Protein AF-A0A4R3V8Z1-F1 (afdb_monomer)

Mean predicted aligned error: 4.33 Å

Organism: NCBI:txid1917182

Foldseek 3Di:
DWDWAADPNFTWIWDDDPPALKIWIAGDPPRHTAWIWHWPLVQLPDPHTDTDIDPGDPPRDPVNVVSVGVVSSVVSSVVSVVVVVVVVVVPPD

pLDDT: mean 91.1, std 10.4, range [41.12, 98.0]

Structure (mmCIF, N/CA/C/O backbone):
data_AF-A0A4R3V8Z1-F1
#
_entry.id   AF-A0A4R3V8Z1-F1
#
loop_
_atom_site.group_PDB
_atom_site.id
_atom_site.type_symbol
_atom_site.label_atom_id
_atom_site.label_alt_id
_atom_site.label_comp_id
_atom_site.label_asym_id
_atom_site.label_entity_id
_atom_site.label_seq_id
_atom_site.pdbx_PDB_ins_code
_atom_site.Cartn_x
_atom_site.Cartn_y
_atom_site.Cartn_z
_atom_site.occupancy
_atom_site.B_iso_or_equiv
_atom_site.auth_seq_id
_atom_site.auth_comp_id
_atom_site.auth_asym_id
_atom_site.auth_atom_id
_atom_site.pdbx_PDB_model_num
ATOM 1 N N . MET A 1 1 ? 5.242 -10.861 -0.944 1.00 87.38 1 MET A N 1
ATOM 2 C CA . MET A 1 1 ? 6.177 -10.065 -0.125 1.00 87.38 1 MET A CA 1
ATOM 3 C C . MET A 1 1 ? 5.360 -9.309 0.901 1.00 87.38 1 MET A C 1
ATOM 5 O O . MET A 1 1 ? 4.250 -8.900 0.567 1.00 87.38 1 MET A O 1
ATOM 9 N N . THR A 1 2 ? 5.908 -9.150 2.102 1.00 93.38 2 THR A N 1
ATOM 10 C CA . THR A 1 2 ? 5.251 -8.467 3.222 1.00 93.38 2 THR A CA 1
ATOM 11 C C . THR A 1 2 ? 6.008 -7.183 3.552 1.00 93.38 2 THR A C 1
ATOM 13 O O . THR A 1 2 ? 7.236 -7.152 3.474 1.00 93.38 2 THR A O 1
ATOM 16 N N . TYR A 1 3 ? 5.272 -6.129 3.887 1.00 95.88 3 TYR A N 1
ATOM 17 C CA . TYR A 1 3 ? 5.751 -4.776 4.148 1.00 95.88 3 TYR A CA 1
ATOM 18 C C . TYR A 1 3 ? 5.174 -4.281 5.469 1.00 95.88 3 TYR A C 1
ATOM 20 O O . TYR A 1 3 ? 4.085 -4.690 5.865 1.00 95.88 3 TYR A O 1
ATOM 28 N N . GLN A 1 4 ? 5.896 -3.387 6.135 1.00 96.69 4 GLN A N 1
ATOM 29 C CA . GLN A 1 4 ? 5.445 -2.732 7.357 1.00 96.69 4 GLN A CA 1
ATOM 30 C C . GLN A 1 4 ? 5.322 -1.234 7.100 1.00 96.69 4 GLN A C 1
ATOM 32 O O . GLN A 1 4 ? 6.280 -0.606 6.647 1.00 96.69 4 GLN A O 1
ATOM 37 N N . PHE A 1 5 ? 4.153 -0.674 7.393 1.00 96.25 5 PHE A N 1
ATOM 38 C CA . PHE A 1 5 ? 3.872 0.753 7.278 1.00 96.25 5 PHE A CA 1
ATOM 39 C C . PHE A 1 5 ? 3.635 1.326 8.670 1.00 96.25 5 PHE A C 1
ATOM 41 O O . PHE A 1 5 ? 2.780 0.832 9.400 1.00 96.25 5 PHE A O 1
ATOM 48 N N . HIS A 1 6 ? 4.398 2.347 9.046 1.00 94.44 6 HIS A N 1
ATOM 49 C CA . HIS A 1 6 ? 4.335 2.929 10.387 1.00 94.44 6 HIS A CA 1
ATOM 50 C C . HIS A 1 6 ? 3.454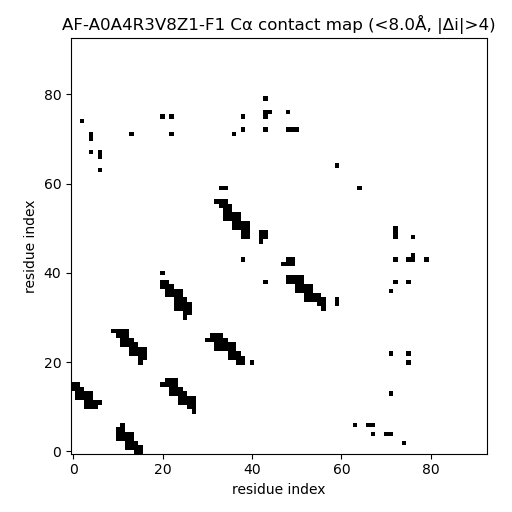 4.176 10.348 1.00 94.44 6 HIS A C 1
ATOM 52 O O . HIS A 1 6 ? 3.796 5.134 9.655 1.00 94.44 6 HIS A O 1
ATOM 58 N N . ILE A 1 7 ? 2.328 4.152 11.061 1.00 91.31 7 ILE A N 1
ATOM 59 C CA . ILE A 1 7 ? 1.314 5.215 11.070 1.00 91.31 7 ILE A CA 1
ATOM 60 C C . ILE A 1 7 ? 0.934 5.494 12.521 1.00 91.31 7 ILE A C 1
ATOM 62 O O . ILE A 1 7 ? 0.462 4.590 13.201 1.00 91.31 7 ILE A O 1
ATOM 66 N N . ASP A 1 8 ? 1.175 6.713 13.005 1.00 87.94 8 ASP A N 1
ATOM 67 C CA . ASP A 1 8 ? 0.777 7.173 14.348 1.00 87.94 8 ASP A CA 1
ATOM 68 C C . ASP A 1 8 ? 1.154 6.224 15.506 1.00 87.94 8 ASP A C 1
ATOM 70 O O . ASP A 1 8 ? 0.436 6.078 16.493 1.00 87.94 8 ASP A O 1
ATOM 74 N N . GLY A 1 9 ? 2.309 5.560 15.394 1.00 87.81 9 GLY A N 1
ATOM 75 C CA . GLY A 1 9 ? 2.797 4.598 16.391 1.00 87.81 9 GLY A CA 1
ATOM 76 C C . GLY A 1 9 ? 2.244 3.173 16.245 1.00 87.81 9 GLY A C 1
ATOM 77 O O . GLY A 1 9 ? 2.628 2.294 17.015 1.00 87.81 9 GLY A O 1
ATOM 78 N N . GLU A 1 10 ? 1.401 2.912 15.245 1.00 91.19 10 GLU A N 1
ATOM 79 C CA . GLU A 1 10 ? 0.947 1.577 14.855 1.00 91.19 10 GLU A CA 1
ATOM 8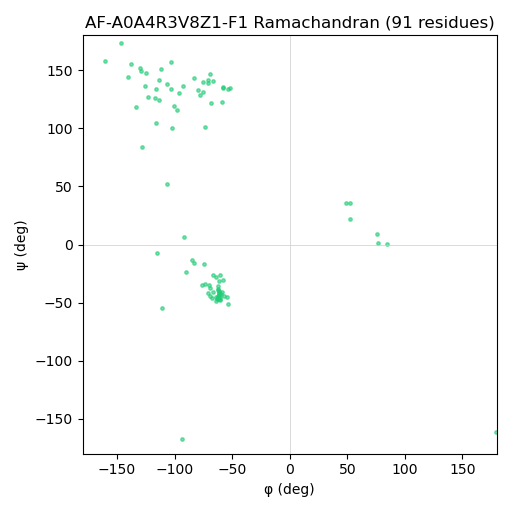0 C C . GLU A 1 10 ? 1.654 1.068 13.588 1.00 91.19 10 GLU A C 1
ATOM 82 O O . GLU A 1 10 ? 2.178 1.842 12.785 1.00 91.19 10 GLU A O 1
ATOM 87 N N . ILE A 1 11 ? 1.685 -0.259 13.410 1.00 94.62 11 ILE A N 1
ATOM 88 C CA . ILE A 1 11 ? 2.356 -0.925 12.282 1.00 94.62 11 ILE A CA 1
ATOM 89 C C . ILE A 1 11 ? 1.324 -1.650 11.423 1.00 94.62 11 ILE A C 1
ATOM 91 O O . ILE A 1 11 ? 0.864 -2.726 11.775 1.00 94.62 11 ILE A O 1
ATOM 95 N N . TYR A 1 12 ? 0.987 -1.115 10.262 1.00 96.25 12 TYR A N 1
ATOM 96 C CA . TYR A 1 12 ? 0.123 -1.797 9.304 1.00 96.25 12 TYR A CA 1
ATOM 97 C C . TYR A 1 12 ? 0.923 -2.781 8.456 1.00 96.25 12 TYR A C 1
ATOM 99 O O . TYR A 1 12 ? 2.064 -2.510 8.074 1.00 96.25 12 TYR A O 1
ATOM 107 N N . ILE A 1 13 ? 0.313 -3.923 8.142 1.00 97.56 13 ILE A N 1
ATOM 108 C CA . ILE A 1 13 ? 0.958 -4.973 7.354 1.00 97.56 13 ILE A CA 1
ATOM 109 C C . ILE A 1 13 ? 0.470 -4.892 5.914 1.00 97.56 13 ILE A C 1
ATOM 111 O O . ILE A 1 13 ? -0.722 -5.009 5.642 1.00 97.56 13 ILE A O 1
ATOM 115 N N . GLY A 1 14 ? 1.397 -4.671 4.987 1.00 97.19 14 GLY A N 1
ATOM 116 C CA . GLY A 1 14 ? 1.153 -4.706 3.552 1.00 97.19 14 GLY A CA 1
ATOM 117 C C . GLY A 1 14 ? 1.524 -6.057 2.961 1.00 97.19 14 GLY A C 1
ATOM 118 O O . GLY A 1 14 ? 2.646 -6.514 3.145 1.00 97.19 14 GLY A O 1
ATOM 119 N N . GLU A 1 15 ? 0.640 -6.668 2.184 1.00 95.81 15 GLU A N 1
ATOM 120 C CA . GLU A 1 15 ? 0.920 -7.897 1.451 1.00 95.81 15 GLU A CA 1
ATOM 121 C C . GLU A 1 15 ? 0.632 -7.749 -0.035 1.00 95.81 15 GLU A C 1
ATOM 123 O O . GLU A 1 15 ? -0.403 -7.241 -0.467 1.00 95.81 15 GLU A O 1
ATOM 128 N N . THR A 1 16 ? 1.547 -8.258 -0.847 1.00 92.94 16 THR A N 1
ATOM 129 C CA . THR A 1 16 ? 1.383 -8.280 -2.300 1.00 92.94 16 THR A CA 1
ATOM 130 C C . THR A 1 16 ? 0.753 -9.583 -2.752 1.00 92.94 16 THR A C 1
ATOM 132 O O . THR A 1 16 ? 1.232 -10.654 -2.370 1.00 92.94 16 THR A O 1
ATOM 135 N N . ILE A 1 17 ? -0.212 -9.505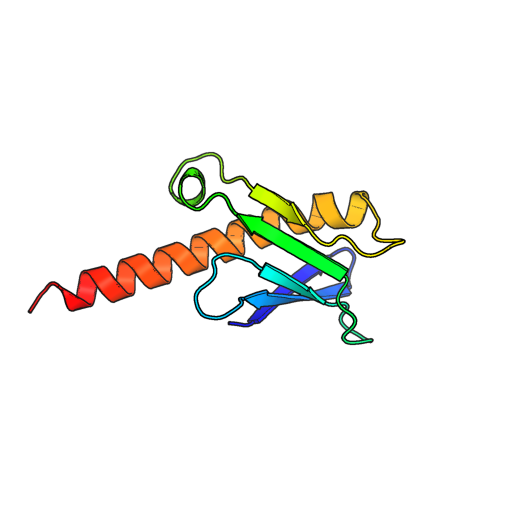 -3.661 1.00 87.56 17 ILE A N 1
ATOM 136 C CA . ILE A 1 17 ? -0.800 -10.690 -4.288 1.00 87.56 17 ILE A CA 1
ATOM 137 C C . ILE A 1 17 ? 0.161 -11.221 -5.372 1.00 87.56 17 ILE A C 1
ATOM 139 O O . ILE A 1 17 ? 0.594 -10.440 -6.226 1.00 87.56 17 ILE A O 1
ATOM 143 N N . PRO A 1 18 ? 0.518 -12.521 -5.376 1.00 83.06 18 PRO A N 1
ATOM 144 C CA . PRO A 1 18 ? 1.307 -13.114 -6.455 1.00 83.06 18 PRO A CA 1
ATOM 145 C C . PRO A 1 18 ? 0.669 -12.871 -7.827 1.00 83.06 18 PRO A C 1
ATOM 147 O O . PRO A 1 18 ? -0.534 -13.046 -7.998 1.00 83.06 18 PRO A O 1
ATOM 150 N N . GLY A 1 19 ? 1.474 -12.450 -8.803 1.00 84.31 19 GLY A N 1
ATOM 151 C CA . GLY A 1 19 ? 0.991 -12.141 -10.153 1.00 84.31 19 GLY A CA 1
ATOM 152 C C . GLY A 1 19 ? 0.251 -10.805 -10.293 1.00 84.31 19 GLY A C 1
ATOM 153 O O . GLY A 1 19 ? -0.168 -10.479 -11.398 1.00 84.31 19 GLY A O 1
ATOM 154 N N . ALA A 1 20 ? 0.120 -10.005 -9.226 1.00 87.88 20 ALA A N 1
ATOM 155 C CA . ALA A 1 20 ? -0.517 -8.693 -9.291 1.00 87.88 20 ALA A CA 1
ATOM 156 C C . ALA A 1 20 ? 0.333 -7.577 -8.662 1.00 87.88 20 ALA A C 1
ATOM 158 O O . ALA A 1 20 ? 1.080 -7.754 -7.693 1.00 87.88 20 ALA A O 1
ATOM 159 N N . ALA A 1 21 ? 0.170 -6.369 -9.201 1.00 91.56 21 ALA A N 1
ATOM 160 C CA . ALA A 1 21 ? 0.768 -5.167 -8.631 1.00 91.56 21 ALA A CA 1
ATOM 161 C C . ALA A 1 21 ? 0.042 -4.697 -7.355 1.00 91.56 21 ALA A C 1
ATOM 163 O O . ALA A 1 21 ? 0.625 -3.952 -6.571 1.00 91.56 21 ALA A O 1
ATOM 164 N N . ARG A 1 22 ? -1.184 -5.172 -7.107 1.00 95.81 22 ARG A N 1
ATOM 165 C CA . ARG A 1 22 ? -2.010 -4.800 -5.952 1.00 95.81 22 ARG A CA 1
ATOM 166 C C . ARG A 1 22 ? -1.327 -5.094 -4.610 1.00 95.81 22 ARG A C 1
ATOM 168 O O . ARG A 1 22 ? -0.789 -6.187 -4.399 1.00 95.81 22 ARG A O 1
ATOM 175 N N . MET A 1 23 ? -1.413 -4.128 -3.699 1.00 97.31 23 MET A N 1
ATOM 176 C CA . MET A 1 23 ? -1.057 -4.250 -2.284 1.00 97.31 23 MET A CA 1
ATOM 177 C C . MET A 1 23 ? -2.337 -4.371 -1.454 1.00 97.31 23 MET A C 1
ATOM 179 O O . MET A 1 23 ? -3.274 -3.610 -1.666 1.00 97.31 23 MET A O 1
ATOM 183 N N . ARG A 1 24 ? -2.398 -5.303 -0.508 1.00 97.62 24 ARG A N 1
ATOM 184 C CA . ARG A 1 24 ? -3.460 -5.401 0.502 1.00 97.62 24 ARG A CA 1
ATOM 185 C C . ARG A 1 24 ? -2.895 -4.959 1.839 1.00 97.62 24 ARG A C 1
ATOM 187 O O . ARG A 1 24 ? -1.773 -5.324 2.157 1.00 97.62 24 ARG A O 1
ATOM 194 N N . ILE A 1 25 ? -3.651 -4.186 2.600 1.00 97.62 25 ILE A N 1
ATOM 195 C CA . ILE A 1 25 ? -3.219 -3.643 3.885 1.00 97.62 25 ILE A CA 1
ATOM 196 C C . ILE A 1 25 ? -4.111 -4.220 4.976 1.00 97.62 25 ILE A C 1
ATOM 198 O O . ILE A 1 25 ? -5.336 -4.261 4.827 1.00 97.62 25 ILE A O 1
ATOM 202 N N . PHE A 1 26 ? -3.484 -4.670 6.055 1.00 96.75 26 PHE A N 1
ATOM 203 C CA . PHE A 1 26 ? -4.117 -5.330 7.185 1.00 96.75 26 PHE A CA 1
ATOM 204 C C . PHE A 1 26 ? -3.780 -4.606 8.485 1.00 96.75 26 PHE A C 1
ATOM 206 O O . PHE A 1 26 ? -2.696 -4.037 8.650 1.00 96.75 26 PHE A O 1
ATOM 213 N N . HIS A 1 27 ? -4.730 -4.637 9.412 1.00 93.00 27 HIS A N 1
ATOM 214 C CA . HIS A 1 27 ? -4.589 -4.055 10.734 1.00 93.00 27 HIS A CA 1
ATOM 215 C C . HIS A 1 27 ? -3.686 -4.940 11.618 1.00 93.00 27 HIS A C 1
ATOM 217 O O . HIS A 1 27 ? -3.959 -6.138 11.741 1.00 93.00 27 HIS A O 1
ATOM 223 N N . PRO A 1 28 ? -2.678 -4.376 12.314 1.00 85.19 28 PRO A N 1
ATOM 224 C CA . PRO A 1 28 ? -1.627 -5.136 13.007 1.00 85.19 28 PRO A CA 1
ATOM 225 C C . PRO A 1 28 ? -2.127 -6.176 14.000 1.00 85.19 28 PRO A C 1
ATOM 227 O O . PRO A 1 28 ? -1.596 -7.275 14.096 1.00 85.19 28 PRO A O 1
ATOM 230 N N . ARG A 1 29 ? -3.106 -5.782 14.821 1.00 86.50 29 ARG A N 1
ATOM 231 C CA . ARG A 1 29 ? -3.500 -6.560 16.006 1.00 86.50 29 ARG A CA 1
ATOM 232 C C . ARG A 1 29 ? -4.586 -7.585 15.722 1.00 86.50 29 ARG A C 1
ATOM 234 O O . ARG A 1 29 ? -4.770 -8.514 16.495 1.00 86.50 29 ARG A O 1
ATOM 241 N N . THR A 1 30 ? -5.360 -7.356 14.671 1.00 90.19 30 THR A N 1
ATOM 242 C CA . THR A 1 30 ? -6.590 -8.106 14.395 1.00 90.19 30 THR A CA 1
ATOM 243 C C . THR A 1 30 ? -6.486 -8.918 13.115 1.00 90.19 30 THR A C 1
ATOM 245 O O . THR A 1 30 ? -7.418 -9.660 12.819 1.00 90.19 30 THR A O 1
ATOM 248 N N . ASP A 1 31 ? -5.399 -8.739 12.355 1.00 90.06 31 ASP A N 1
ATOM 249 C CA . ASP A 1 31 ? -5.182 -9.315 11.025 1.00 90.06 31 ASP A CA 1
ATOM 250 C C . ASP A 1 31 ? -6.344 -9.045 10.051 1.00 90.06 31 ASP A C 1
ATOM 252 O O . ASP A 1 31 ? -6.582 -9.739 9.063 1.00 90.06 31 ASP A O 1
ATOM 256 N N . ARG A 1 32 ? -7.138 -8.008 10.342 1.00 93.38 32 ARG A N 1
ATOM 257 C CA . ARG A 1 32 ? -8.285 -7.650 9.519 1.00 93.38 32 ARG A CA 1
ATOM 258 C C . ARG A 1 32 ? -7.807 -6.874 8.316 1.00 93.38 32 ARG A C 1
ATOM 260 O O . ARG A 1 32 ? -7.060 -5.909 8.448 1.00 93.38 32 ARG A O 1
ATOM 267 N N . PHE A 1 33 ? -8.300 -7.265 7.151 1.00 96.00 33 PHE A N 1
ATOM 268 C CA . PHE A 1 33 ? -8.141 -6.484 5.936 1.00 96.00 33 PHE A CA 1
ATOM 269 C C . PHE A 1 33 ? -8.742 -5.085 6.127 1.00 96.00 33 PHE A C 1
ATOM 271 O O . PHE A 1 33 ? -9.843 -4.962 6.655 1.00 96.00 33 PHE A O 1
ATOM 278 N N . VAL A 1 34 ? -8.017 -4.054 5.695 1.00 95.94 34 VAL A N 1
ATOM 279 C CA . VAL A 1 34 ? -8.407 -2.639 5.806 1.00 95.94 34 VAL A CA 1
ATOM 280 C C . VAL A 1 34 ? -8.707 -2.068 4.426 1.00 95.94 34 VAL A C 1
ATOM 282 O O . VAL A 1 34 ? -9.784 -1.532 4.179 1.00 95.94 34 VAL A O 1
ATOM 285 N N . VAL A 1 35 ? -7.756 -2.191 3.501 1.00 97.75 35 VAL A N 1
ATOM 286 C CA . VAL A 1 35 ? -7.853 -1.580 2.173 1.00 97.75 35 VAL A CA 1
ATOM 287 C C . VAL A 1 35 ? -6.894 -2.257 1.198 1.00 97.75 35 VAL A C 1
ATOM 289 O O . VAL A 1 35 ? -5.913 -2.883 1.604 1.00 97.75 35 VAL A O 1
ATOM 292 N N . ALA A 1 36 ? -7.161 -2.143 -0.099 1.00 97.88 36 ALA A N 1
ATOM 293 C CA . ALA A 1 36 ? -6.208 -2.471 -1.147 1.00 97.88 36 ALA A CA 1
ATOM 294 C C . ALA A 1 36 ? -5.750 -1.211 -1.891 1.00 97.88 36 ALA A C 1
ATOM 296 O O . ALA A 1 36 ? -6.495 -0.247 -2.023 1.00 97.88 36 ALA A O 1
ATOM 297 N N . PHE A 1 37 ? -4.531 -1.242 -2.415 1.00 98.00 37 PHE A N 1
ATOM 298 C CA . PHE A 1 37 ? -3.987 -0.205 -3.277 1.00 98.00 37 PHE A CA 1
ATOM 299 C C . PHE A 1 37 ? -3.552 -0.801 -4.609 1.00 98.00 37 PHE A C 1
ATOM 301 O O . PHE A 1 37 ? -2.764 -1.754 -4.646 1.00 98.00 37 PHE A O 1
ATOM 308 N N . ASP A 1 38 ? -4.042 -0.213 -5.691 1.00 97.31 38 ASP A N 1
ATOM 309 C CA . ASP A 1 38 ? -3.662 -0.521 -7.061 1.00 97.31 38 ASP A CA 1
ATOM 310 C C . ASP A 1 38 ? -2.708 0.554 -7.574 1.00 97.31 38 ASP A C 1
ATOM 312 O O . ASP A 1 38 ? -3.162 1.640 -7.948 1.00 97.31 38 ASP A O 1
ATOM 316 N N . PRO A 1 39 ? -1.387 0.296 -7.584 1.00 96.88 39 PRO A N 1
ATOM 317 C CA . PRO A 1 39 ? -0.446 1.258 -8.128 1.00 96.88 39 PRO A CA 1
ATOM 318 C C . PRO A 1 39 ? -0.580 1.334 -9.652 1.00 96.88 39 PRO A C 1
ATOM 320 O O . PRO A 1 39 ? -0.678 0.304 -10.326 1.00 96.88 39 PRO A O 1
ATOM 323 N N . ASP A 1 40 ? -0.464 2.538 -10.207 1.00 96.69 40 ASP A N 1
ATOM 324 C CA . ASP A 1 40 ? -0.181 2.694 -11.630 1.00 96.69 40 ASP A CA 1
ATOM 325 C C . ASP A 1 40 ? 1.289 2.328 -11.868 1.00 96.69 40 ASP A C 1
ATOM 327 O O . ASP A 1 40 ? 2.204 3.113 -11.610 1.00 96.69 40 ASP A O 1
ATOM 331 N N . VAL A 1 41 ? 1.521 1.114 -12.367 1.00 93.31 41 VAL A N 1
ATOM 332 C CA . VAL A 1 41 ? 2.861 0.559 -12.603 1.00 93.31 41 VAL A CA 1
ATOM 333 C C . VAL A 1 41 ? 3.692 1.428 -13.555 1.00 93.31 41 VAL A C 1
ATOM 335 O O . VAL A 1 41 ? 4.915 1.489 -13.401 1.00 93.31 41 VAL A O 1
ATOM 338 N N . HIS A 1 42 ? 3.067 2.132 -14.504 1.00 93.44 42 HIS A N 1
ATOM 339 C CA . HIS A 1 42 ? 3.788 3.036 -15.400 1.00 93.44 42 HIS A CA 1
ATOM 340 C C . HIS A 1 42 ? 4.300 4.262 -14.640 1.00 93.44 42 HIS A C 1
ATOM 342 O O . HIS A 1 42 ? 5.475 4.621 -14.771 1.00 93.44 42 HIS A O 1
ATOM 348 N N . SER A 1 43 ? 3.464 4.849 -13.779 1.00 96.38 43 SER A N 1
ATOM 349 C CA . SER A 1 43 ? 3.840 5.995 -12.938 1.00 96.38 43 SER A CA 1
ATOM 350 C C . SER A 1 43 ? 4.981 5.679 -11.961 1.00 96.38 43 SER A C 1
ATOM 352 O O . SER A 1 43 ? 5.803 6.549 -11.654 1.00 96.38 43 SER A O 1
ATOM 354 N N . LEU A 1 44 ? 5.085 4.426 -11.491 1.00 95.12 44 LEU A N 1
ATOM 355 C CA . LEU A 1 44 ? 6.087 4.022 -10.499 1.00 95.12 44 LEU A CA 1
ATOM 356 C C . LEU A 1 44 ? 7.526 4.229 -10.981 1.00 95.12 44 LEU A C 1
ATOM 358 O O . LEU A 1 44 ? 8.403 4.439 -10.142 1.00 95.12 44 LEU A O 1
ATOM 362 N N . ARG A 1 45 ? 7.766 4.203 -12.299 1.00 93.75 45 ARG A N 1
ATOM 363 C CA . ARG A 1 45 ? 9.084 4.453 -12.909 1.00 93.75 45 ARG A CA 1
ATOM 364 C C . ARG A 1 45 ? 9.405 5.941 -13.088 1.00 93.75 45 ARG A C 1
ATOM 366 O O . ARG A 1 45 ? 10.558 6.284 -13.321 1.00 93.75 45 ARG A O 1
ATOM 373 N N . GLY A 1 46 ? 8.403 6.816 -13.001 1.00 91.88 46 GLY A N 1
ATOM 374 C CA . GLY A 1 46 ? 8.547 8.259 -13.197 1.00 91.88 46 GLY A CA 1
ATOM 375 C C . GLY A 1 46 ? 8.787 9.042 -11.904 1.00 91.88 46 GLY A C 1
ATOM 376 O O . GLY A 1 46 ? 9.026 8.488 -10.833 1.00 91.88 46 GLY A O 1
ATOM 377 N N . ASN A 1 47 ? 8.667 10.368 -11.978 1.00 92.12 47 ASN A N 1
ATOM 378 C CA . ASN A 1 47 ? 8.886 11.258 -10.826 1.00 92.12 47 ASN A CA 1
ATOM 379 C C . ASN A 1 47 ? 7.648 11.440 -9.936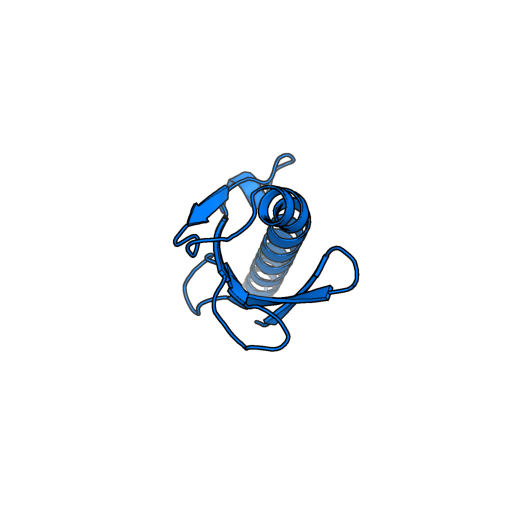 1.00 92.12 47 ASN A C 1
ATOM 381 O O . ASN A 1 47 ? 7.764 11.962 -8.832 1.00 92.12 47 ASN A O 1
ATOM 385 N N . ARG A 1 48 ? 6.468 11.023 -10.404 1.00 94.00 48 ARG A N 1
ATOM 386 C CA . ARG A 1 48 ? 5.189 11.166 -9.697 1.00 94.00 48 ARG A CA 1
ATOM 387 C C . ARG A 1 48 ? 4.488 9.807 -9.640 1.00 94.00 48 ARG A C 1
ATOM 389 O O . ARG A 1 48 ? 3.709 9.513 -10.541 1.00 94.00 48 ARG A O 1
ATOM 396 N N . PRO A 1 49 ? 4.829 8.952 -8.663 1.00 96.00 49 PRO A N 1
ATOM 397 C CA . PRO A 1 49 ? 4.145 7.679 -8.488 1.00 96.00 49 PRO A CA 1
ATOM 398 C C . PRO A 1 49 ? 2.696 7.933 -8.060 1.00 96.00 49 PRO A C 1
ATOM 400 O O . PRO A 1 49 ? 2.437 8.841 -7.275 1.00 96.00 49 PRO A O 1
ATOM 403 N N . SER A 1 50 ? 1.769 7.138 -8.579 1.00 96.94 50 SER A N 1
ATOM 404 C CA . SER A 1 50 ? 0.338 7.252 -8.312 1.00 96.94 50 SER A CA 1
ATOM 405 C C . SER A 1 50 ? -0.337 5.880 -8.305 1.00 96.94 50 SER A C 1
ATOM 407 O O . SER A 1 50 ? 0.271 4.842 -8.593 1.00 96.94 50 SER A O 1
ATOM 409 N N . GLY A 1 51 ? -1.615 5.868 -7.942 1.00 96.94 51 GLY A N 1
ATOM 410 C CA . GLY A 1 51 ? -2.459 4.686 -7.951 1.00 96.94 51 GLY A CA 1
ATOM 411 C C . GLY A 1 51 ? -3.854 5.015 -7.450 1.00 96.94 51 GLY A C 1
ATOM 412 O O . GLY A 1 51 ? -4.262 6.175 -7.437 1.00 96.94 51 GLY A O 1
ATOM 413 N N . SER A 1 52 ? -4.588 3.985 -7.050 1.00 97.38 52 SER A N 1
ATOM 414 C CA . SER A 1 52 ? -5.935 4.137 -6.510 1.00 97.38 52 SER A CA 1
ATOM 415 C C . SER A 1 52 ? -6.175 3.197 -5.338 1.00 97.38 52 SER A C 1
ATOM 417 O O . SER A 1 52 ? -5.694 2.062 -5.317 1.00 97.38 52 SER A O 1
ATOM 419 N N . TRP A 1 53 ? -6.936 3.677 -4.358 1.00 97.94 53 TRP A N 1
ATOM 420 C CA . TRP A 1 53 ? -7.474 2.844 -3.291 1.00 97.94 53 TRP A CA 1
ATOM 421 C C . TRP A 1 53 ? -8.644 2.008 -3.818 1.00 97.94 53 TRP A C 1
ATOM 423 O O . TRP A 1 53 ? -9.490 2.496 -4.566 1.00 97.94 53 TRP A O 1
ATOM 433 N N . ALA A 1 54 ? -8.712 0.750 -3.399 1.00 96.62 54 ALA A N 1
ATOM 434 C CA . ALA A 1 54 ? -9.745 -0.206 -3.765 1.00 96.62 54 ALA A CA 1
ATOM 435 C C . ALA A 1 54 ? -10.174 -1.018 -2.538 1.00 96.62 54 ALA A C 1
ATOM 437 O O . ALA A 1 54 ? -9.408 -1.207 -1.593 1.00 96.62 54 ALA A O 1
ATOM 438 N N . ASN A 1 55 ? -11.400 -1.545 -2.562 1.00 96.31 55 ASN A N 1
ATOM 439 C CA . ASN A 1 55 ? -11.939 -2.422 -1.515 1.00 96.31 55 ASN A CA 1
ATOM 440 C C . ASN A 1 55 ? -11.819 -1.835 -0.088 1.00 96.31 55 ASN A C 1
ATOM 442 O O . ASN A 1 55 ? -11.560 -2.570 0.865 1.00 96.31 55 ASN A O 1
ATOM 446 N N . ILE A 1 56 ? -11.980 -0.517 0.049 1.00 97.06 56 ILE A N 1
ATOM 447 C CA . ILE A 1 56 ? -11.888 0.205 1.324 1.00 97.06 56 ILE A CA 1
ATOM 448 C C . ILE A 1 56 ? -12.939 -0.358 2.290 1.00 97.06 56 ILE A C 1
ATOM 450 O O . ILE A 1 56 ? -14.126 -0.382 1.958 1.00 97.06 56 ILE A O 1
ATOM 454 N N . GLN A 1 57 ? -12.520 -0.841 3.463 1.00 96.50 57 GLN A N 1
ATOM 455 C CA . GLN A 1 57 ? -13.470 -1.341 4.454 1.00 96.50 57 GLN A CA 1
ATOM 456 C C . GLN A 1 57 ? -14.309 -0.202 5.047 1.00 96.50 57 GLN A C 1
ATOM 458 O O . GLN A 1 57 ? -13.786 0.904 5.240 1.00 96.50 57 GLN A O 1
ATOM 463 N N . PRO A 1 58 ? -15.581 -0.467 5.403 1.00 88.50 58 PRO A N 1
ATOM 464 C CA . PRO A 1 58 ? -16.383 0.472 6.177 1.00 88.50 58 PRO A CA 1
ATOM 465 C C . PRO A 1 58 ? -15.617 0.898 7.434 1.00 88.50 58 PRO A C 1
ATOM 467 O O . PRO A 1 58 ? -15.035 0.052 8.110 1.00 88.50 58 PRO A O 1
ATOM 470 N N . HIS A 1 59 ? -15.618 2.199 7.734 1.00 88.81 59 HIS A N 1
ATOM 471 C CA . HIS A 1 59 ? -14.883 2.821 8.850 1.00 88.81 59 HIS A CA 1
ATOM 472 C C . HIS A 1 59 ? -13.366 2.987 8.665 1.00 88.81 59 HIS A C 1
ATOM 474 O O . HIS A 1 59 ? -12.690 3.375 9.615 1.00 88.81 59 HIS A O 1
ATOM 480 N N . THR A 1 60 ? -12.820 2.749 7.469 1.00 93.06 60 THR A N 1
ATOM 481 C CA . THR A 1 60 ? -11.443 3.175 7.174 1.00 93.06 60 THR A CA 1
ATOM 482 C C . THR A 1 60 ? -11.391 4.700 7.110 1.00 93.06 60 THR A C 1
ATOM 484 O O . THR A 1 60 ? -12.114 5.308 6.321 1.00 93.06 60 THR A O 1
ATOM 487 N N . ASP A 1 61 ? -10.553 5.306 7.947 1.00 91.38 61 ASP A N 1
ATOM 488 C CA . ASP A 1 61 ? -10.368 6.757 8.001 1.00 91.38 61 ASP A CA 1
ATOM 489 C C . ASP A 1 61 ? -9.617 7.269 6.759 1.00 91.38 61 ASP A C 1
ATOM 491 O O . ASP A 1 61 ? -8.646 6.657 6.310 1.00 91.38 61 ASP A O 1
ATOM 495 N N . LEU A 1 62 ? -10.045 8.411 6.217 1.00 93.62 62 LEU A N 1
ATOM 496 C CA . LEU A 1 62 ? -9.353 9.086 5.121 1.00 93.62 62 LEU A CA 1
ATOM 497 C C . LEU A 1 62 ? -7.942 9.520 5.538 1.00 93.62 62 LEU A C 1
ATOM 499 O O . LEU A 1 62 ? -7.010 9.341 4.759 1.00 93.62 62 LEU A O 1
ATOM 503 N N . ALA A 1 63 ? -7.764 10.005 6.771 1.00 93.44 63 ALA A N 1
ATOM 504 C CA . ALA A 1 63 ? -6.453 10.434 7.263 1.00 93.44 63 ALA A CA 1
ATOM 505 C C . ALA A 1 63 ? -5.440 9.273 7.296 1.00 93.44 63 ALA A C 1
ATOM 507 O O . ALA A 1 63 ? -4.261 9.436 6.963 1.00 93.44 63 ALA A O 1
ATOM 508 N N . LEU A 1 64 ? -5.916 8.065 7.621 1.00 93.50 64 LEU A N 1
ATOM 509 C CA . LEU A 1 64 ? -5.118 6.843 7.544 1.00 93.50 64 LEU A CA 1
ATOM 510 C C . LEU A 1 64 ? -4.682 6.560 6.099 1.00 93.50 64 LEU A C 1
ATOM 512 O O . LEU A 1 64 ? -3.514 6.249 5.864 1.00 93.50 64 LEU A O 1
ATOM 516 N N . LEU A 1 65 ? -5.594 6.679 5.128 1.00 95.75 65 LEU A N 1
ATOM 517 C CA . LEU A 1 65 ? -5.279 6.454 3.713 1.00 95.75 65 LEU A CA 1
ATOM 518 C C . LEU A 1 65 ? -4.241 7.455 3.194 1.00 95.75 65 LEU A C 1
ATOM 520 O O . LEU A 1 65 ? -3.260 7.042 2.578 1.00 95.75 65 LEU A O 1
ATOM 524 N N . GLU A 1 66 ? -4.410 8.743 3.487 1.00 94.12 66 GLU A N 1
ATOM 525 C CA . GLU A 1 66 ? -3.463 9.794 3.090 1.00 94.12 66 GLU A CA 1
ATOM 526 C C . GLU A 1 66 ? -2.059 9.534 3.656 1.00 94.12 66 GLU A C 1
ATOM 528 O O . GLU A 1 66 ? -1.056 9.655 2.949 1.00 94.12 66 GLU A O 1
ATOM 533 N N . THR A 1 67 ? -1.976 9.086 4.912 1.00 94.00 67 THR A N 1
ATOM 534 C CA . THR A 1 67 ? -0.691 8.790 5.564 1.00 94.00 67 THR A CA 1
ATOM 535 C C . THR A 1 67 ? -0.050 7.503 5.028 1.00 94.00 67 THR A C 1
ATOM 537 O O . THR A 1 67 ? 1.177 7.410 4.907 1.00 94.00 67 THR A O 1
ATOM 540 N N . LEU A 1 68 ? -0.861 6.504 4.662 1.00 95.94 68 LEU A N 1
ATOM 541 C CA . LEU A 1 68 ? -0.385 5.258 4.055 1.00 95.94 68 LEU A CA 1
ATOM 542 C C . LEU A 1 68 ? 0.143 5.461 2.631 1.00 95.94 68 LEU A C 1
ATOM 544 O O . LEU A 1 68 ? 1.090 4.773 2.239 1.00 95.94 68 LEU A O 1
ATOM 548 N N . GLU A 1 69 ? -0.444 6.374 1.853 1.00 95.88 69 GLU A N 1
ATOM 549 C CA . GLU A 1 69 ? -0.225 6.472 0.405 1.00 95.88 69 GLU A CA 1
ATOM 550 C C . GLU A 1 69 ? 1.259 6.565 0.028 1.00 95.88 69 GLU A C 1
ATOM 552 O O . GLU A 1 69 ? 1.762 5.761 -0.764 1.00 95.88 69 GLU A O 1
ATOM 557 N N . ALA A 1 70 ? 1.994 7.492 0.646 1.00 94.31 70 ALA A N 1
ATOM 558 C CA . ALA A 1 70 ? 3.406 7.708 0.341 1.00 94.31 70 ALA A CA 1
ATOM 559 C C . ALA A 1 70 ? 4.266 6.462 0.626 1.00 94.31 70 ALA A C 1
ATOM 561 O O . ALA A 1 70 ? 5.153 6.111 -0.161 1.00 94.31 70 ALA A O 1
ATOM 562 N N . GLN A 1 71 ? 3.991 5.759 1.729 1.00 96.75 71 GLN A N 1
ATOM 563 C CA . GLN A 1 71 ? 4.735 4.556 2.112 1.00 96.75 71 GLN A CA 1
ATOM 564 C C . GLN A 1 71 ? 4.414 3.381 1.183 1.00 96.75 71 GLN A C 1
ATOM 566 O O . GLN A 1 71 ? 5.321 2.667 0.747 1.00 96.75 71 GLN A O 1
ATOM 571 N N . VAL A 1 72 ? 3.141 3.210 0.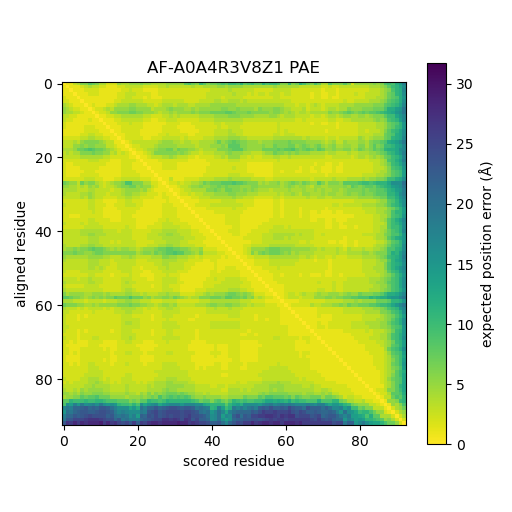819 1.00 97.38 72 VAL A N 1
ATOM 572 C CA . VAL A 1 72 ? 2.690 2.163 -0.105 1.00 97.38 72 VAL A CA 1
ATOM 573 C C . VAL A 1 72 ? 3.282 2.375 -1.497 1.00 97.38 72 VAL A C 1
ATOM 575 O O . VAL A 1 72 ? 3.819 1.434 -2.087 1.00 97.38 72 VAL A O 1
ATOM 578 N N . LEU A 1 73 ? 3.266 3.608 -2.011 1.00 97.25 73 LEU A N 1
ATOM 579 C CA . LEU A 1 73 ? 3.880 3.944 -3.297 1.00 97.25 73 LEU A CA 1
ATOM 580 C C . LEU A 1 73 ? 5.391 3.693 -3.291 1.00 97.25 73 LEU A C 1
ATOM 582 O O . LEU A 1 73 ? 5.925 3.126 -4.250 1.00 97.25 73 LEU A O 1
ATOM 586 N N . SER A 1 74 ? 6.074 4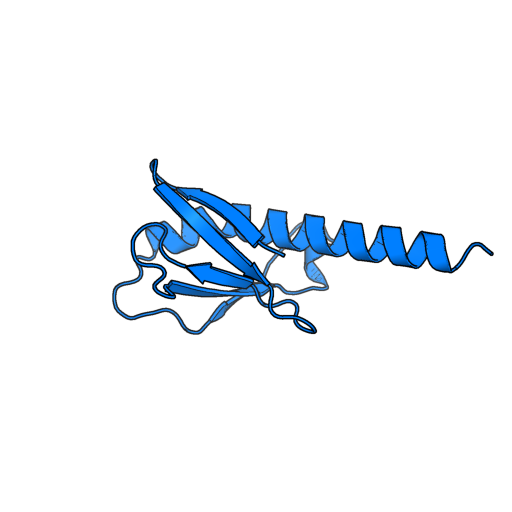.050 -2.201 1.00 95.94 74 SER A N 1
ATOM 587 C CA . SER A 1 74 ? 7.501 3.765 -2.018 1.00 95.94 74 SER A CA 1
ATOM 588 C C . SER A 1 74 ? 7.791 2.259 -2.044 1.00 95.94 74 SER A C 1
ATOM 590 O O . SER A 1 74 ? 8.659 1.802 -2.794 1.00 95.94 74 SER A O 1
ATOM 592 N N . ALA A 1 75 ? 7.004 1.460 -1.316 1.00 96.50 75 ALA A N 1
ATOM 593 C CA . ALA A 1 75 ? 7.128 0.003 -1.294 1.00 96.50 75 ALA A CA 1
ATOM 594 C C . ALA A 1 75 ? 6.882 -0.625 -2.676 1.00 96.50 75 ALA A C 1
ATOM 596 O O . ALA A 1 75 ? 7.652 -1.478 -3.129 1.00 96.50 75 ALA A O 1
ATOM 597 N N . CYS A 1 76 ? 5.846 -0.172 -3.385 1.00 96.06 76 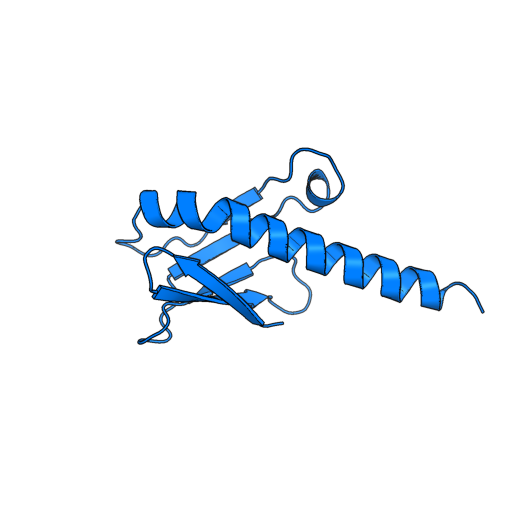CYS A N 1
ATOM 598 C CA . CYS A 1 76 ? 5.548 -0.616 -4.743 1.00 96.06 76 CYS A CA 1
ATOM 599 C C . CYS A 1 76 ? 6.681 -0.280 -5.721 1.00 96.06 76 CYS A C 1
ATOM 601 O O . CYS A 1 76 ? 7.080 -1.140 -6.510 1.00 96.06 76 CYS A O 1
ATOM 603 N N . ARG A 1 77 ? 7.250 0.928 -5.641 1.00 95.56 77 ARG A N 1
ATOM 604 C CA . ARG A 1 77 ? 8.398 1.342 -6.459 1.00 95.56 77 ARG A CA 1
ATOM 605 C C . ARG A 1 77 ? 9.643 0.507 -6.170 1.00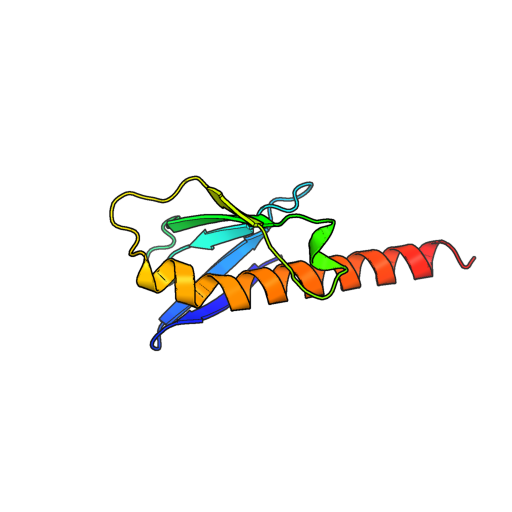 95.56 77 ARG A C 1
ATOM 607 O O . ARG A 1 77 ? 10.292 0.045 -7.107 1.00 95.56 77 ARG A O 1
ATOM 614 N N . ALA A 1 78 ? 9.973 0.297 -4.898 1.00 94.50 78 ALA A N 1
ATOM 615 C CA . ALA A 1 78 ? 11.113 -0.527 -4.501 1.00 94.50 78 ALA A CA 1
ATOM 616 C C . ALA A 1 78 ? 10.962 -1.966 -5.015 1.00 94.50 78 ALA A C 1
ATOM 618 O O . ALA A 1 78 ? 11.897 -2.532 -5.578 1.00 94.50 78 ALA A O 1
ATOM 619 N N . ARG A 1 79 ? 9.754 -2.531 -4.910 1.00 93.38 79 ARG A N 1
ATOM 620 C CA . ARG A 1 79 ? 9.444 -3.857 -5.451 1.00 93.38 79 ARG A CA 1
ATOM 621 C C . ARG A 1 79 ? 9.643 -3.926 -6.965 1.00 93.38 79 ARG A C 1
ATOM 623 O O . ARG A 1 79 ? 10.271 -4.868 -7.436 1.00 93.38 79 ARG A O 1
ATOM 630 N N . LEU A 1 80 ? 9.129 -2.950 -7.717 1.00 92.50 80 LEU A N 1
ATOM 631 C CA . LEU A 1 80 ? 9.287 -2.913 -9.174 1.00 92.50 80 LEU A CA 1
ATOM 632 C C . LEU A 1 80 ? 10.764 -2.852 -9.576 1.00 92.50 80 LEU A C 1
ATOM 634 O O . LEU A 1 80 ? 11.193 -3.626 -10.424 1.00 92.50 80 LEU A O 1
ATOM 638 N N . ARG A 1 81 ? 11.551 -1.998 -8.911 1.00 92.56 81 ARG A N 1
ATOM 639 C CA . ARG A 1 81 ? 13.001 -1.929 -9.130 1.00 92.56 81 ARG A CA 1
ATOM 640 C C . ARG A 1 81 ? 13.687 -3.271 -8.892 1.00 92.56 81 ARG A C 1
ATOM 642 O O . ARG A 1 81 ? 14.485 -3.682 -9.722 1.00 92.56 81 ARG A O 1
ATOM 649 N N . ASN A 1 82 ? 13.345 -3.974 -7.812 1.00 91.06 82 ASN A N 1
ATOM 650 C CA . ASN A 1 82 ? 13.926 -5.287 -7.525 1.00 91.06 82 ASN A CA 1
ATOM 651 C C . ASN A 1 82 ? 13.601 -6.316 -8.622 1.00 91.06 82 ASN A C 1
ATOM 653 O O . ASN A 1 82 ? 14.460 -7.120 -8.976 1.00 91.06 82 ASN A O 1
ATOM 657 N N . TYR A 1 83 ? 12.385 -6.284 -9.181 1.00 88.44 83 TYR A N 1
ATOM 658 C CA . TYR A 1 83 ? 12.022 -7.130 -10.322 1.00 88.44 83 TYR A CA 1
ATOM 659 C C . TYR A 1 83 ? 12.784 -6.752 -11.597 1.00 88.44 83 TYR A C 1
ATOM 661 O O . TYR A 1 83 ? 13.311 -7.638 -12.270 1.00 88.44 83 TYR A O 1
ATOM 669 N N . ASP A 1 84 ? 12.873 -5.458 -11.916 1.00 89.12 84 ASP A N 1
ATOM 670 C CA . ASP A 1 84 ? 13.604 -4.964 -13.088 1.00 89.12 84 ASP A CA 1
ATOM 671 C C . ASP A 1 84 ? 15.108 -5.324 -12.984 1.00 89.12 84 ASP A C 1
ATOM 673 O O . ASP A 1 84 ? 15.704 -5.794 -13.954 1.00 89.12 84 ASP A O 1
ATOM 677 N N . GLU A 1 85 ? 15.716 -5.194 -11.798 1.00 89.12 85 GLU A N 1
ATOM 678 C CA . GLU A 1 85 ? 17.109 -5.582 -11.525 1.00 89.12 85 GLU A CA 1
ATOM 679 C C . GLU A 1 8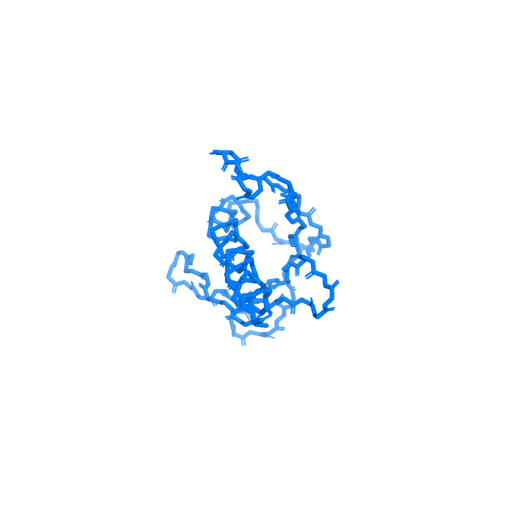5 ? 17.327 -7.103 -11.623 1.00 89.12 85 GLU A C 1
ATOM 681 O O . GLU A 1 85 ? 18.336 -7.544 -12.181 1.00 89.12 85 GLU A O 1
ATOM 686 N N . ALA A 1 86 ? 16.391 -7.914 -11.117 1.00 87.19 86 ALA A N 1
ATOM 687 C CA . ALA A 1 86 ? 16.461 -9.371 -11.220 1.00 87.19 86 ALA A CA 1
ATOM 688 C C . ALA A 1 86 ? 16.394 -9.832 -12.685 1.00 87.19 86 ALA A C 1
ATOM 690 O O . ALA A 1 86 ? 17.262 -10.581 -13.130 1.00 87.19 86 ALA A O 1
ATOM 691 N N . ASN A 1 87 ? 15.436 -9.314 -13.456 1.00 82.19 87 ASN A N 1
ATOM 692 C CA . ASN A 1 87 ? 15.263 -9.672 -14.865 1.00 82.19 87 ASN A CA 1
ATOM 693 C C . ASN A 1 87 ? 16.404 -9.136 -15.746 1.00 82.19 87 ASN A C 1
ATOM 695 O O . ASN A 1 87 ? 16.874 -9.828 -16.648 1.00 82.19 87 ASN A O 1
ATOM 699 N N . GLY A 1 88 ? 16.910 -7.931 -15.465 1.00 73.88 88 GLY A N 1
ATOM 700 C CA . GLY A 1 88 ? 18.053 -7.356 -16.179 1.00 73.88 88 GLY A CA 1
ATOM 701 C C . GLY A 1 88 ? 19.356 -8.143 -15.990 1.00 73.88 88 GLY A C 1
ATOM 702 O O . GLY A 1 88 ? 20.203 -8.149 -16.883 1.00 73.88 88 GLY A O 1
ATOM 703 N N . ARG A 1 89 ? 19.516 -8.841 -14.857 1.00 60.81 89 ARG A N 1
ATOM 704 C CA . ARG A 1 89 ? 20.630 -9.778 -14.623 1.00 60.81 89 ARG A CA 1
ATOM 705 C C . ARG A 1 89 ? 20.438 -11.104 -15.359 1.00 60.81 89 ARG A C 1
ATOM 707 O O . ARG A 1 89 ? 21.417 -11.659 -15.843 1.00 60.81 89 ARG A O 1
ATOM 714 N N . THR A 1 90 ? 19.202 -11.583 -15.493 1.00 55.66 90 THR A N 1
ATOM 715 C CA . THR A 1 90 ? 18.883 -12.842 -16.189 1.00 55.66 90 THR A CA 1
ATOM 716 C C . THR A 1 90 ? 19.163 -12.792 -17.696 1.00 55.66 90 THR A C 1
ATOM 718 O O . THR A 1 90 ? 19.468 -13.822 -18.285 1.00 55.66 90 THR A O 1
ATOM 721 N N . HIS A 1 91 ? 19.129 -11.613 -18.324 1.00 50.84 91 HIS A N 1
ATOM 722 C CA . HIS A 1 91 ? 19.378 -11.449 -19.765 1.00 50.84 91 HIS A CA 1
ATOM 723 C C . HIS A 1 91 ? 20.845 -11.157 -20.150 1.00 50.84 91 HIS A C 1
ATOM 725 O O . HIS A 1 91 ? 21.117 -10.870 -21.313 1.00 50.84 91 HIS A O 1
ATOM 731 N N . ARG A 1 92 ? 21.797 -11.203 -19.204 1.00 49.94 92 ARG A N 1
ATOM 732 C CA . ARG A 1 92 ? 23.241 -11.015 -19.462 1.00 49.94 92 ARG A CA 1
ATOM 733 C C . ARG A 1 92 ? 24.030 -12.334 -19.378 1.00 49.94 92 ARG A C 1
ATOM 735 O O . ARG A 1 92 ? 25.017 -12.397 -18.643 1.00 49.94 92 ARG A O 1
ATOM 742 N N . ILE A 1 93 ? 23.593 -13.371 -20.093 1.00 41.12 93 ILE A N 1
ATOM 743 C CA . ILE A 1 93 ? 24.305 -14.656 -20.220 1.00 41.12 93 ILE A CA 1
ATOM 744 C C . ILE A 1 93 ? 24.403 -15.024 -21.695 1.00 41.12 93 ILE A C 1
ATOM 746 O O . ILE A 1 93 ? 23.356 -14.924 -22.373 1.00 41.12 93 ILE A O 1
#

Solvent-accessible surface area (backbone atoms only — not comparable to full-atom values): 5412 Å² total; per-residue (Å²): 100,80,46,80,44,83,52,99,91,42,55,34,39,34,38,44,47,89,98,48,80,37,34,37,32,26,41,67,90,73,71,40,76,43,34,29,38,42,57,38,72,74,32,44,78,53,96,65,62,51,61,45,82,40,80,68,37,91,87,64,55,66,71,56,51,64,66,43,45,64,56,52,51,51,52,52,33,53,52,50,51,54,51,52,56,52,52,60,57,70,73,72,121

Sequence (93 aa):
MTYQFHIDGEIYIGETIPGAARMRIFHPRTDRFVVAFDPDVHSLRGNRPSGSWANIQPHTDLALLETLEAQVLSACRARLRNYDEANGRTHRI

Secondary structure (DSSP, 8-state):
-EEEEEETTEEEEEEEPTT---EEEE-TTT--EEEEEEE-TTGGGSSS--EEEESPPTT--HHHHHHHHHHHHHHHHHHHHHHHHHHHHHT--

Radius of gyration: 14.16 Å; Cα contacts (8 Å, |Δi|>4): 133; chains: 1; bounding box: 41×26×37 Å

Nearest PDB structures (foldseek):
  1sk6-assembly2_B  TM=5.210E-01  e=2.571E+00  Bacillus anthracis
  3d4e-assembly1_A  TM=5.108E-01  e=3.863E+00  Streptococcus mutans